Protein AF-A0A536WUE9-F1 (afdb_monomer_lite)

Structure (mmCIF, N/CA/C/O backbone):
data_AF-A0A536WUE9-F1
#
_entry.id   AF-A0A536WUE9-F1
#
loop_
_atom_site.group_PDB
_atom_site.id
_atom_site.type_symbol
_atom_site.label_atom_id
_atom_site.label_alt_id
_atom_site.label_comp_id
_atom_site.label_asym_id
_atom_site.label_entity_id
_atom_site.label_seq_id
_atom_site.pdbx_PDB_ins_code
_atom_site.Cartn_x
_atom_site.Cartn_y
_atom_site.Cartn_z
_atom_site.occupancy
_atom_site.B_iso_or_equiv
_atom_site.auth_seq_id
_atom_site.auth_comp_id
_atom_site.auth_asym_id
_atom_site.auth_atom_id
_atom_site.pdbx_PDB_model_num
ATOM 1 N N . MET A 1 1 ? -25.814 -59.811 -0.240 1.00 52.56 1 MET A N 1
ATOM 2 C CA . MET A 1 1 ? -26.266 -58.468 0.202 1.00 52.56 1 MET A CA 1
ATOM 3 C C . MET A 1 1 ? -25.141 -57.580 0.762 1.00 52.56 1 MET A C 1
ATOM 5 O O . MET A 1 1 ? -25.344 -56.384 0.896 1.00 52.56 1 MET A O 1
ATOM 9 N N . GLU A 1 2 ? -23.941 -58.112 1.028 1.00 53.22 2 GLU A N 1
ATOM 10 C CA . GLU A 1 2 ? -22.832 -57.390 1.691 1.00 53.22 2 GLU A CA 1
ATOM 11 C C . GLU A 1 2 ? -21.936 -56.555 0.745 1.00 53.22 2 GLU A C 1
ATOM 13 O O . GLU A 1 2 ? -21.245 -55.622 1.152 1.00 53.22 2 GLU A O 1
ATOM 18 N N . THR A 1 3 ? -21.961 -56.862 -0.552 1.00 50.56 3 THR A N 1
ATOM 19 C CA . THR A 1 3 ? -21.082 -56.279 -1.581 1.00 50.56 3 THR A CA 1
ATOM 20 C C . THR A 1 3 ? -21.522 -54.891 -2.051 1.00 50.56 3 THR A C 1
ATOM 22 O O . THR A 1 3 ? -20.692 -54.109 -2.516 1.00 50.56 3 THR A O 1
ATOM 25 N N . HIS A 1 4 ? -22.806 -54.552 -1.902 1.00 48.75 4 HIS A N 1
ATOM 26 C CA . HIS A 1 4 ? -23.338 -53.229 -2.246 1.00 48.75 4 HIS A CA 1
ATOM 27 C C . HIS A 1 4 ? -22.982 -52.174 -1.191 1.00 48.75 4 HIS A C 1
ATOM 29 O O . HIS A 1 4 ? -22.641 -51.052 -1.554 1.00 48.75 4 HIS A O 1
ATOM 35 N N . MET A 1 5 ? -22.961 -52.556 0.091 1.00 56.53 5 MET A N 1
ATOM 36 C CA . MET A 1 5 ? -22.692 -51.652 1.216 1.00 56.53 5 MET A CA 1
ATOM 37 C C . MET A 1 5 ? -21.221 -51.211 1.293 1.00 56.53 5 MET A C 1
ATOM 39 O O . MET A 1 5 ? -20.918 -50.052 1.568 1.00 56.53 5 MET A O 1
ATOM 43 N N . ARG A 1 6 ? -20.285 -52.106 0.950 1.00 54.53 6 ARG A N 1
ATOM 44 C CA . ARG A 1 6 ? -18.848 -51.781 0.872 1.00 54.53 6 ARG A CA 1
ATOM 45 C C . ARG A 1 6 ? -18.539 -50.780 -0.251 1.00 54.53 6 ARG A C 1
ATOM 47 O O . ARG A 1 6 ? -17.676 -49.919 -0.100 1.00 54.53 6 ARG A O 1
ATOM 54 N N . ARG A 1 7 ? -19.279 -50.857 -1.366 1.00 56.06 7 ARG A N 1
ATOM 55 C CA . ARG A 1 7 ? -19.126 -49.961 -2.527 1.00 56.06 7 ARG A CA 1
ATOM 56 C C . ARG A 1 7 ? -19.699 -48.568 -2.269 1.00 56.06 7 ARG A C 1
ATOM 58 O O . ARG A 1 7 ? -19.139 -47.595 -2.765 1.00 56.06 7 ARG A O 1
ATOM 65 N N . THR A 1 8 ? -20.780 -48.448 -1.498 1.00 55.31 8 THR A N 1
ATOM 66 C CA . THR A 1 8 ? -21.318 -47.141 -1.094 1.00 55.31 8 THR A CA 1
ATOM 67 C C . THR A 1 8 ? -20.416 -46.454 -0.076 1.00 55.31 8 THR A C 1
ATOM 69 O O . THR A 1 8 ? -20.126 -45.278 -0.260 1.00 55.31 8 THR A O 1
ATOM 72 N N . LEU A 1 9 ? -19.884 -47.158 0.925 1.00 58.56 9 LEU A N 1
ATOM 73 C CA . LEU A 1 9 ? -18.974 -46.564 1.920 1.00 58.56 9 LEU A CA 1
ATOM 74 C C . LEU A 1 9 ? -17.673 -46.022 1.296 1.00 58.56 9 LEU A C 1
AT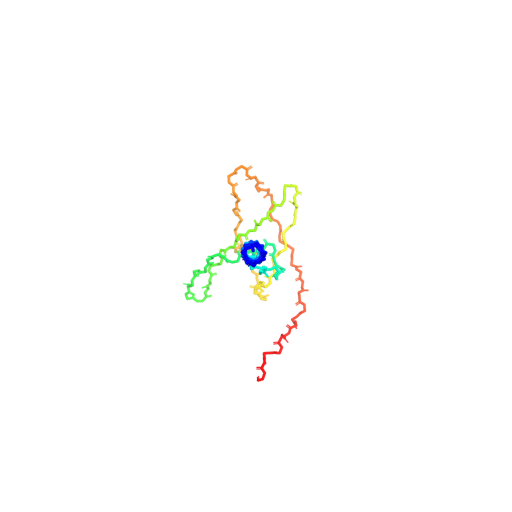OM 76 O O . LEU A 1 9 ? -17.271 -44.899 1.593 1.00 58.56 9 LEU A O 1
ATOM 80 N N . ALA A 1 10 ? -17.066 -46.761 0.361 1.00 57.41 10 ALA A N 1
ATOM 81 C CA . ALA A 1 10 ? -15.857 -46.318 -0.344 1.00 57.41 10 ALA A CA 1
ATOM 82 C C . ALA A 1 10 ? -16.087 -45.062 -1.208 1.00 57.41 10 ALA A C 1
ATOM 84 O O . ALA A 1 10 ? -15.216 -44.201 -1.306 1.00 57.41 10 ALA A O 1
ATOM 85 N N . ARG A 1 11 ? -17.281 -44.925 -1.803 1.00 57.31 11 ARG A N 1
ATOM 86 C CA . ARG A 1 11 ? -17.663 -43.746 -2.599 1.00 57.31 11 ARG A CA 1
ATOM 87 C C . ARG A 1 11 ? -17.846 -42.497 -1.739 1.00 57.31 11 ARG A C 1
ATOM 89 O O . ARG A 1 11 ? -17.445 -41.420 -2.165 1.00 57.31 11 ARG A O 1
ATOM 96 N N . HIS A 1 12 ? -18.396 -42.641 -0.532 1.00 49.72 12 HIS A N 1
ATOM 97 C CA . HIS A 1 12 ? -18.544 -41.518 0.398 1.00 49.72 12 HIS A CA 1
ATOM 98 C C . HIS A 1 12 ? -17.192 -41.072 0.962 1.00 49.72 12 HIS A C 1
ATOM 100 O O . HIS A 1 12 ? -16.942 -39.874 1.018 1.00 49.72 12 HIS A O 1
ATOM 106 N N . ALA A 1 13 ? -16.299 -42.013 1.290 1.00 59.12 13 ALA A N 1
ATOM 107 C CA . ALA A 1 13 ? -14.937 -41.700 1.731 1.00 59.12 13 ALA A CA 1
ATOM 108 C C . ALA A 1 13 ? -14.108 -40.992 0.641 1.00 59.12 13 ALA A C 1
ATOM 110 O O . ALA A 1 13 ? -13.353 -40.069 0.932 1.00 59.12 13 ALA A O 1
ATOM 111 N N . ALA A 1 14 ? -14.274 -41.386 -0.626 1.00 59.81 14 ALA A N 1
ATOM 112 C CA . ALA A 1 14 ? -13.616 -40.718 -1.748 1.00 59.81 14 ALA A CA 1
ATOM 113 C C . ALA A 1 14 ? -14.177 -39.305 -2.002 1.00 59.81 14 ALA A C 1
ATOM 115 O O . ALA A 1 14 ? -13.418 -38.387 -2.312 1.00 59.81 14 ALA A O 1
ATOM 116 N N . LEU A 1 15 ? -15.492 -39.113 -1.837 1.00 58.50 15 LEU A N 1
ATOM 117 C CA . LEU A 1 15 ? -16.144 -37.815 -2.024 1.00 58.50 15 LEU A CA 1
ATOM 118 C C . LEU A 1 15 ? -15.770 -36.812 -0.920 1.00 58.50 15 LEU A C 1
ATOM 120 O O . LEU A 1 15 ? -15.515 -35.646 -1.216 1.00 58.50 15 LEU A O 1
ATOM 124 N N . THR A 1 16 ? -15.685 -37.252 0.340 1.00 59.50 16 THR A N 1
ATOM 125 C CA . THR A 1 16 ? -15.260 -36.384 1.452 1.00 59.50 16 THR A CA 1
ATOM 126 C C . THR A 1 16 ? -13.781 -36.015 1.366 1.00 59.50 16 THR A C 1
ATOM 128 O O . THR A 1 16 ? -13.422 -34.876 1.665 1.00 59.50 16 THR A O 1
ATOM 131 N N . LEU A 1 17 ? -12.925 -36.927 0.893 1.00 58.75 17 LEU A N 1
ATOM 132 C CA . LEU A 1 17 ? -11.496 -36.659 0.719 1.00 58.75 17 LEU A CA 1
ATOM 133 C C . LEU A 1 17 ? -11.219 -35.620 -0.386 1.00 58.75 17 LEU A C 1
ATOM 135 O O . LEU A 1 17 ? -10.349 -34.765 -0.222 1.00 58.75 17 LEU A O 1
ATOM 139 N N . LEU A 1 18 ? -11.987 -35.639 -1.481 1.00 58.38 18 LEU A N 1
ATOM 140 C CA . LEU A 1 18 ? -11.874 -34.643 -2.555 1.00 58.38 18 LEU A CA 1
ATOM 141 C C . LEU A 1 18 ? -12.355 -33.249 -2.121 1.00 58.38 18 LEU A C 1
ATOM 143 O O . LEU A 1 18 ? -11.744 -32.250 -2.499 1.00 58.38 18 LEU A O 1
ATOM 147 N N . LEU A 1 19 ? -13.397 -33.167 -1.284 1.00 58.88 19 LEU A N 1
ATOM 148 C CA . LEU A 1 19 ? -13.912 -31.890 -0.779 1.00 58.88 19 LEU A CA 1
ATOM 149 C C . LEU A 1 19 ? -12.939 -31.209 0.203 1.00 58.88 19 LEU A C 1
ATOM 151 O O . LEU A 1 19 ? -12.807 -29.987 0.185 1.00 58.88 19 LEU A O 1
ATOM 155 N N . ALA A 1 20 ? -12.204 -31.985 1.008 1.00 57.19 20 ALA A N 1
ATOM 156 C CA . ALA A 1 20 ? -11.203 -31.454 1.938 1.00 57.19 20 ALA A CA 1
ATOM 157 C C . ALA A 1 20 ? -9.953 -30.890 1.231 1.00 57.19 20 ALA A C 1
ATOM 159 O O . ALA A 1 20 ? -9.322 -29.960 1.732 1.00 57.19 20 ALA A O 1
ATOM 160 N N . CYS A 1 21 ? -9.599 -31.410 0.051 1.00 51.41 21 CYS A N 1
ATOM 161 C CA . CYS A 1 21 ? -8.414 -30.961 -0.684 1.00 51.41 21 CYS A CA 1
ATOM 162 C C . CYS A 1 21 ? -8.605 -29.593 -1.371 1.00 51.41 21 CYS A C 1
ATOM 164 O O . CYS A 1 21 ? -7.637 -28.853 -1.546 1.00 51.41 21 CYS A O 1
ATOM 166 N N . ALA A 1 22 ? -9.840 -29.219 -1.725 1.00 55.75 22 ALA A N 1
ATOM 167 C CA . ALA A 1 22 ? -10.128 -27.962 -2.426 1.00 55.75 22 ALA A CA 1
ATOM 168 C C . ALA A 1 22 ? -10.002 -26.705 -1.538 1.00 55.75 22 ALA A C 1
ATOM 170 O O . ALA A 1 22 ? -9.859 -25.599 -2.053 1.00 55.75 22 ALA A O 1
ATOM 171 N N . MET A 1 23 ? -10.018 -26.851 -0.208 1.00 55.16 23 MET A N 1
ATOM 172 C CA . MET A 1 23 ? -9.953 -25.717 0.728 1.00 55.16 23 MET A CA 1
ATOM 173 C C . MET A 1 23 ? -8.531 -25.205 1.000 1.00 55.16 23 MET A C 1
ATOM 175 O O . MET A 1 23 ? -8.376 -24.080 1.471 1.00 55.16 23 MET A O 1
ATOM 179 N N . ASN A 1 24 ? -7.495 -25.971 0.644 1.00 53.16 24 ASN A N 1
ATOM 180 C CA . ASN A 1 24 ? -6.098 -25.594 0.889 1.00 53.16 24 ASN A CA 1
ATOM 181 C C . ASN A 1 24 ? -5.426 -24.867 -0.287 1.00 53.16 24 ASN A C 1
ATOM 183 O O . ASN A 1 24 ? -4.248 -24.531 -0.204 1.00 53.16 24 ASN A O 1
ATOM 187 N N . ALA A 1 25 ? -6.163 -24.535 -1.351 1.00 47.81 25 ALA A N 1
ATOM 188 C CA . ALA A 1 25 ? -5.675 -23.685 -2.440 1.00 47.81 25 ALA A CA 1
ATOM 189 C C . ALA A 1 25 ? -5.703 -22.189 -2.061 1.00 47.81 25 ALA A C 1
ATOM 191 O O . ALA A 1 25 ? -6.155 -21.335 -2.819 1.00 47.81 25 ALA A O 1
ATOM 192 N N . ARG A 1 26 ? -5.223 -21.847 -0.863 1.00 45.19 26 ARG A N 1
ATOM 193 C CA . ARG A 1 26 ? -4.770 -20.488 -0.575 1.00 45.19 26 ARG A CA 1
ATOM 194 C C . ARG A 1 26 ? -3.289 -20.475 -0.880 1.00 45.19 26 ARG A C 1
ATOM 196 O O . ARG A 1 26 ? -2.492 -20.888 -0.048 1.00 45.19 26 ARG A O 1
ATOM 203 N N . ALA A 1 27 ? -2.946 -20.050 -2.093 1.00 43.59 27 ALA A N 1
ATOM 204 C CA . ALA A 1 27 ? -1.579 -19.731 -2.469 1.00 43.59 27 ALA A CA 1
ATOM 205 C C . ALA A 1 27 ? -1.005 -18.768 -1.420 1.00 43.59 27 ALA A C 1
ATOM 207 O O . ALA A 1 27 ? -1.337 -17.582 -1.379 1.00 43.59 27 ALA A O 1
ATOM 208 N N . GLN A 1 28 ? -0.204 -19.315 -0.510 1.00 48.16 28 GLN A N 1
ATOM 209 C CA . GLN A 1 28 ? 0.571 -18.550 0.443 1.00 48.16 28 GLN A CA 1
ATOM 210 C C . GLN A 1 28 ? 1.766 -17.968 -0.310 1.00 48.16 28 GLN A C 1
ATOM 212 O O . GLN A 1 28 ? 2.890 -18.428 -0.160 1.00 48.16 28 GLN A O 1
ATOM 217 N N . ASP A 1 29 ? 1.535 -16.894 -1.064 1.00 42.16 29 ASP A N 1
ATOM 218 C CA . ASP A 1 29 ? 2.558 -15.863 -1.259 1.00 42.16 29 ASP A CA 1
ATOM 219 C C . ASP A 1 29 ? 2.665 -15.062 0.047 1.00 42.16 29 ASP A C 1
ATOM 221 O O . ASP A 1 29 ? 2.348 -13.877 0.130 1.00 42.16 29 ASP A O 1
ATOM 225 N N . ALA A 1 30 ? 3.041 -15.764 1.116 1.00 44.16 30 ALA A N 1
ATOM 226 C CA . ALA A 1 30 ? 3.393 -15.205 2.413 1.00 44.16 30 ALA A CA 1
ATOM 227 C C . ALA A 1 30 ? 4.910 -14.985 2.480 1.00 44.16 30 ALA A C 1
ATOM 229 O O . ALA A 1 30 ? 5.533 -15.171 3.521 1.00 44.16 30 ALA A O 1
ATOM 230 N N . SER A 1 31 ? 5.510 -14.581 1.359 1.00 42.16 31 SER A N 1
ATOM 231 C CA . SER A 1 31 ? 6.879 -14.084 1.337 1.00 42.16 31 SER A CA 1
ATOM 232 C C . SER A 1 31 ? 6.874 -12.606 1.757 1.00 42.16 31 SER A C 1
ATOM 234 O O . SER A 1 31 ? 6.978 -11.695 0.946 1.00 42.16 31 SER A O 1
ATOM 236 N N . SER A 1 32 ? 6.657 -12.397 3.057 1.00 48.06 32 SER A N 1
ATOM 237 C CA . SER A 1 32 ? 7.210 -11.326 3.900 1.00 48.06 32 SER A CA 1
ATOM 238 C C . SER A 1 32 ? 7.251 -9.883 3.381 1.00 48.06 32 SER A C 1
ATOM 240 O O . SER A 1 32 ? 8.252 -9.198 3.557 1.00 48.06 32 SER A O 1
ATOM 242 N N . SER A 1 33 ? 6.143 -9.349 2.871 1.00 53.88 33 SER A N 1
ATOM 243 C CA . SER A 1 33 ? 5.880 -7.910 2.971 1.00 53.88 33 SER A CA 1
ATOM 244 C C . SER A 1 33 ? 4.426 -7.699 3.343 1.00 53.88 33 SER A C 1
ATOM 246 O O . SER A 1 33 ? 3.539 -8.247 2.693 1.00 53.88 33 SER A O 1
ATOM 248 N N . ALA A 1 34 ? 4.159 -6.866 4.350 1.00 71.19 34 ALA A N 1
ATOM 249 C CA . ALA A 1 34 ? 2.798 -6.417 4.639 1.00 71.19 34 ALA A CA 1
ATOM 250 C C 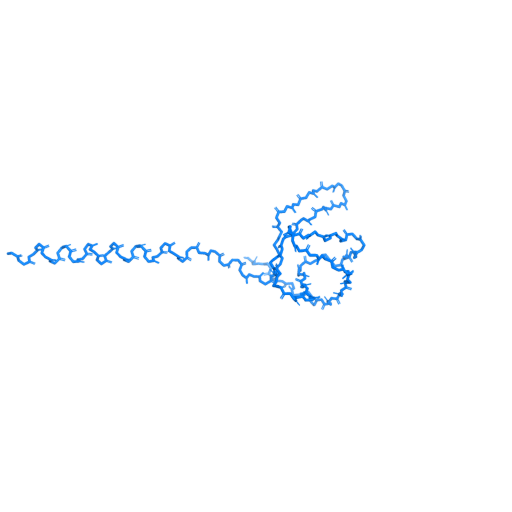. ALA A 1 34 ? 2.163 -5.678 3.440 1.00 71.19 34 ALA A C 1
ATOM 252 O O . ALA A 1 34 ? 0.963 -5.427 3.455 1.00 71.19 34 ALA A O 1
ATOM 253 N N . SER A 1 35 ? 2.951 -5.359 2.404 1.00 85.44 35 SER A N 1
ATOM 254 C CA . SER A 1 35 ? 2.569 -4.619 1.209 1.00 85.44 35 SER A CA 1
ATOM 255 C C . SER A 1 35 ? 2.724 -5.447 -0.076 1.00 85.44 35 SER A C 1
ATOM 257 O O . SER A 1 35 ? 3.795 -5.973 -0.376 1.00 85.44 35 SER A O 1
ATOM 259 N N . ARG A 1 36 ? 1.662 -5.521 -0.882 1.00 90.00 36 ARG A N 1
ATOM 260 C CA . ARG A 1 36 ? 1.604 -6.199 -2.186 1.00 90.00 36 ARG A CA 1
ATOM 261 C C . ARG A 1 36 ? 1.591 -5.175 -3.318 1.00 90.00 36 ARG A C 1
ATOM 263 O O . ARG A 1 36 ? 0.784 -4.252 -3.283 1.00 90.00 36 ARG A O 1
ATOM 270 N N . VAL A 1 37 ? 2.418 -5.371 -4.347 1.00 92.12 37 VAL A N 1
ATOM 271 C CA . VAL A 1 37 ? 2.346 -4.598 -5.603 1.00 92.12 37 VAL A CA 1
ATOM 272 C C . VAL A 1 37 ? 1.089 -4.993 -6.374 1.00 92.12 37 VAL A C 1
ATOM 274 O O . VAL A 1 37 ? 0.891 -6.176 -6.645 1.00 92.12 37 VAL A O 1
ATOM 277 N N . VAL A 1 38 ? 0.250 -4.016 -6.716 1.00 95.19 38 VAL A N 1
ATOM 278 C CA . VAL A 1 38 ? -1.012 -4.236 -7.450 1.00 95.19 38 VAL A CA 1
ATOM 279 C C . VAL A 1 38 ? -1.010 -3.623 -8.843 1.00 95.19 38 VAL A C 1
ATOM 281 O O . VAL A 1 38 ? -1.739 -4.092 -9.709 1.00 95.19 38 VAL A O 1
ATOM 284 N N . SER A 1 39 ? -0.182 -2.606 -9.076 1.00 94.81 39 SER A N 1
ATOM 285 C CA . SER A 1 39 ? -0.071 -1.938 -10.370 1.00 94.81 39 SER A CA 1
ATOM 286 C C . SER A 1 39 ? 1.308 -1.300 -10.514 1.00 94.81 39 SER A C 1
ATOM 288 O O . SER A 1 39 ? 1.929 -0.872 -9.535 1.00 94.81 39 SER A O 1
ATOM 290 N N . VAL A 1 40 ? 1.804 -1.284 -11.749 1.00 95.62 40 VAL A N 1
ATOM 291 C CA . VAL A 1 40 ? 3.055 -0.631 -12.131 1.00 95.62 40 VAL A CA 1
ATOM 292 C C . VAL A 1 40 ? 2.814 0.114 -13.433 1.00 95.62 40 VAL A C 1
ATOM 294 O O . VAL A 1 40 ? 2.513 -0.500 -14.455 1.00 95.62 40 VAL A O 1
ATOM 297 N N . THR A 1 41 ? 2.983 1.433 -13.401 1.00 96.12 41 THR A N 1
ATOM 298 C CA . THR A 1 41 ? 2.939 2.286 -14.591 1.00 96.12 41 THR A CA 1
ATOM 299 C C . THR A 1 41 ? 4.347 2.756 -14.918 1.00 96.12 41 THR A C 1
ATOM 301 O O . THR A 1 41 ? 5.004 3.385 -14.089 1.00 96.12 41 THR A O 1
ATOM 304 N N . LEU A 1 42 ? 4.829 2.433 -16.118 1.00 96.44 42 LEU A N 1
ATOM 305 C CA . LEU A 1 42 ? 6.181 2.774 -16.550 1.00 96.44 42 LEU A CA 1
ATOM 306 C C . LEU A 1 42 ? 6.194 4.080 -17.350 1.00 96.44 42 LEU A C 1
ATOM 308 O O . LEU A 1 42 ? 5.367 4.292 -18.236 1.00 96.44 42 LEU A O 1
ATOM 312 N N . HIS A 1 43 ? 7.191 4.913 -17.077 1.00 92.62 43 HIS A N 1
ATOM 313 C CA . HIS A 1 43 ? 7.511 6.117 -17.830 1.00 92.62 43 HIS A CA 1
ATOM 314 C C . HIS A 1 43 ? 8.983 6.069 -18.266 1.00 92.62 43 HIS A C 1
ATOM 316 O O . HIS A 1 43 ? 9.788 5.334 -17.687 1.00 92.62 43 HIS A O 1
ATOM 322 N N . PRO A 1 44 ? 9.394 6.859 -19.270 1.00 95.25 44 PRO A N 1
ATOM 323 C CA . PRO A 1 44 ? 10.812 7.040 -19.548 1.00 95.25 44 PRO A CA 1
ATOM 324 C C . PRO A 1 44 ? 11.556 7.502 -18.282 1.00 95.25 44 PRO A C 1
ATOM 326 O O . PRO A 1 44 ? 11.232 8.536 -17.703 1.00 95.25 44 PRO A O 1
ATOM 329 N N . GLY A 1 45 ? 12.523 6.704 -17.823 1.00 89.50 45 GLY A N 1
ATOM 330 C CA . GLY A 1 45 ? 13.370 7.015 -16.664 1.00 89.50 45 GLY A CA 1
ATOM 331 C C . GLY A 1 45 ? 12.731 6.849 -15.278 1.00 89.50 45 GLY A C 1
ATOM 332 O O . GLY A 1 45 ? 13.423 7.061 -14.287 1.00 89.50 45 GLY A O 1
ATOM 333 N N . SER A 1 46 ? 11.454 6.466 -15.163 1.00 89.56 46 SER A N 1
ATOM 334 C CA . SER A 1 46 ? 10.794 6.285 -13.860 1.00 89.56 46 SER A CA 1
ATOM 335 C C . SER A 1 46 ? 9.628 5.299 -13.918 1.00 89.56 46 SER A C 1
ATOM 337 O O . SER A 1 46 ? 9.124 4.958 -14.984 1.00 89.56 46 SER A O 1
ATOM 339 N N . ALA A 1 47 ? 9.179 4.833 -12.757 1.00 92.69 47 ALA A N 1
ATOM 340 C CA . ALA A 1 47 ? 7.981 4.017 -12.640 1.00 92.69 47 ALA A CA 1
ATOM 341 C C . ALA A 1 47 ? 7.154 4.481 -11.444 1.00 92.69 47 ALA A C 1
ATOM 343 O O . ALA A 1 47 ? 7.702 4.817 -10.394 1.00 92.69 47 ALA A O 1
ATOM 344 N N . VAL A 1 48 ? 5.835 4.450 -11.594 1.00 93.88 48 VAL A N 1
ATOM 345 C CA . VAL A 1 48 ? 4.894 4.571 -10.483 1.00 93.88 48 VAL A CA 1
ATOM 346 C C . VAL A 1 48 ? 4.486 3.162 -10.075 1.00 93.88 48 VAL A C 1
ATOM 348 O O . VAL A 1 48 ? 4.001 2.391 -10.900 1.00 93.88 48 VAL A O 1
ATOM 351 N N . VAL A 1 49 ? 4.705 2.820 -8.806 1.00 93.62 49 VAL A N 1
ATOM 352 C CA . VAL A 1 49 ? 4.368 1.508 -8.242 1.00 93.62 49 VAL A CA 1
ATOM 353 C C . VAL A 1 49 ? 3.280 1.694 -7.199 1.00 93.62 49 VAL A C 1
ATOM 355 O O . VAL A 1 49 ? 3.498 2.337 -6.174 1.00 93.62 49 VAL A O 1
ATOM 358 N N . GLU A 1 50 ? 2.121 1.099 -7.444 1.00 94.81 50 GLU A N 1
ATOM 359 C CA . GLU A 1 50 ? 1.008 1.091 -6.503 1.00 94.81 50 GLU A CA 1
ATOM 360 C C . GLU A 1 50 ? 1.068 -0.180 -5.664 1.00 94.81 50 GLU A C 1
ATOM 362 O O . GLU A 1 50 ? 1.189 -1.299 -6.184 1.00 94.81 50 GLU A O 1
ATOM 367 N N . ARG A 1 51 ? 0.989 -0.009 -4.343 1.00 93.31 51 ARG A N 1
ATOM 368 C CA . ARG A 1 51 ? 1.000 -1.120 -3.399 1.00 93.31 51 ARG A CA 1
ATOM 369 C C . ARG A 1 51 ? -0.122 -0.993 -2.384 1.00 93.31 51 ARG A C 1
ATOM 371 O O . ARG A 1 51 ? -0.423 0.103 -1.928 1.00 93.31 51 ARG A O 1
ATOM 378 N N . VAL A 1 52 ? -0.679 -2.131 -1.987 1.00 94.00 52 VAL A N 1
ATOM 379 C CA . VAL A 1 52 ? -1.710 -2.221 -0.947 1.00 94.00 52 VAL A CA 1
ATOM 380 C C . VAL A 1 52 ? -1.195 -3.039 0.222 1.00 94.00 52 VAL A C 1
ATOM 382 O O . VAL A 1 52 ? -0.513 -4.044 0.028 1.00 94.00 52 VAL A O 1
ATOM 385 N N . ALA A 1 53 ? -1.515 -2.611 1.436 1.00 91.88 53 ALA A N 1
ATOM 386 C CA . ALA A 1 53 ? -1.121 -3.292 2.656 1.00 91.88 53 ALA A CA 1
ATOM 387 C C . ALA A 1 53 ? -2.308 -3.396 3.606 1.00 91.88 53 ALA A C 1
ATOM 389 O O . ALA A 1 53 ? -3.080 -2.451 3.738 1.00 91.88 53 ALA A O 1
ATOM 390 N N . GLN A 1 54 ? -2.435 -4.535 4.282 1.00 90.44 54 GLN A N 1
ATOM 391 C CA . GLN A 1 54 ? -3.395 -4.675 5.372 1.00 90.44 54 GLN A CA 1
ATOM 392 C C . GLN A 1 54 ? -2.756 -4.139 6.650 1.00 90.44 54 GLN A C 1
ATOM 394 O O . GLN A 1 54 ? -1.682 -4.590 7.049 1.00 90.44 54 GLN A O 1
ATOM 399 N N . VAL A 1 55 ? -3.411 -3.167 7.282 1.00 86.31 55 VAL A N 1
ATOM 400 C CA . VAL A 1 55 ? -2.914 -2.500 8.487 1.00 86.31 55 VAL A CA 1
ATOM 401 C C . VAL A 1 55 ? -3.899 -2.752 9.617 1.00 86.31 55 VAL A C 1
ATOM 403 O O . VAL A 1 55 ? -5.082 -2.436 9.505 1.00 86.31 55 VAL A O 1
ATOM 406 N N . ALA A 1 56 ? -3.421 -3.337 10.714 1.00 84.06 56 ALA A N 1
ATOM 407 C CA . ALA A 1 56 ? -4.252 -3.528 11.893 1.00 84.06 56 ALA A CA 1
ATOM 408 C C . ALA A 1 56 ? -4.550 -2.176 12.562 1.00 84.06 56 ALA A C 1
ATOM 410 O O . ALA A 1 56 ? -3.721 -1.260 12.567 1.00 84.06 56 ALA A O 1
ATOM 411 N N . ALA A 1 57 ? -5.736 -2.045 13.156 1.00 81.94 57 ALA A N 1
ATOM 412 C CA . ALA A 1 57 ? -6.096 -0.838 13.890 1.00 81.94 57 ALA A CA 1
ATOM 413 C C . ALA A 1 57 ? -5.072 -0.557 15.006 1.00 81.94 57 ALA A C 1
ATOM 415 O O . ALA A 1 57 ? -4.697 -1.449 15.765 1.00 81.94 57 ALA A O 1
ATOM 416 N N . GLY A 1 58 ? -4.610 0.692 15.093 1.00 83.81 58 GLY A N 1
ATOM 417 C CA . GLY A 1 58 ? -3.600 1.110 16.069 1.00 83.81 58 GLY A CA 1
ATOM 418 C C . GLY A 1 58 ? -2.145 0.812 15.679 1.00 83.81 58 GLY A C 1
ATOM 419 O O . GLY A 1 58 ? -1.241 1.214 16.414 1.00 83.81 58 GLY A O 1
ATOM 420 N N . SER A 1 59 ? -1.882 0.169 14.534 1.00 85.44 59 SER A N 1
ATOM 421 C CA . SER A 1 59 ? -0.522 0.031 14.003 1.00 85.44 59 SER A CA 1
ATOM 422 C C . SER A 1 59 ? 0.089 1.400 13.682 1.00 85.44 59 SER A C 1
ATOM 424 O O . SER A 1 59 ? -0.545 2.251 13.065 1.00 85.44 59 SER A O 1
ATOM 426 N N . LYS A 1 60 ? 1.349 1.599 14.087 1.00 89.50 60 LYS A N 1
ATOM 427 C CA . LYS A 1 60 ? 2.101 2.855 13.884 1.00 89.50 60 LYS A CA 1
ATOM 428 C C . LYS A 1 60 ? 3.260 2.732 12.896 1.00 89.50 60 LYS A C 1
ATOM 430 O O . LYS A 1 60 ? 3.924 3.718 12.603 1.00 89.50 60 LYS A O 1
ATOM 435 N N . ARG A 1 61 ? 3.555 1.515 12.436 1.00 89.50 61 ARG A N 1
ATOM 436 C CA . ARG A 1 61 ? 4.681 1.222 11.550 1.00 89.50 61 ARG A CA 1
ATOM 437 C C . ARG A 1 61 ? 4.253 0.212 10.501 1.00 89.50 61 ARG A C 1
ATOM 439 O O . ARG A 1 61 ? 3.612 -0.782 10.833 1.00 89.50 61 ARG A O 1
ATOM 446 N N . LEU A 1 62 ? 4.660 0.474 9.267 1.00 89.69 62 LEU A N 1
ATOM 447 C CA . LEU A 1 62 ? 4.543 -0.428 8.134 1.00 89.69 62 LEU A CA 1
ATOM 448 C C . LEU A 1 62 ? 5.93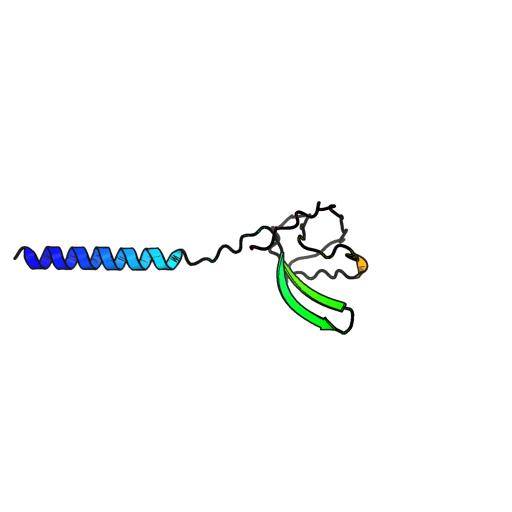3 -0.578 7.516 1.00 89.69 62 LEU A C 1
ATOM 450 O O . LEU A 1 62 ? 6.555 0.419 7.160 1.00 89.69 62 LEU A O 1
ATOM 454 N N . GLU A 1 63 ? 6.421 -1.809 7.416 1.00 90.12 63 GLU A N 1
ATOM 455 C CA . GLU A 1 63 ? 7.701 -2.103 6.775 1.00 90.12 63 GLU A CA 1
ATOM 456 C C . GLU A 1 63 ? 7.477 -2.428 5.295 1.00 90.12 63 GLU A C 1
ATOM 458 O O . GLU A 1 63 ? 6.681 -3.308 4.945 1.00 90.12 63 GLU A O 1
ATOM 463 N N . LEU A 1 64 ? 8.178 -1.701 4.424 1.00 88.62 64 LEU A N 1
ATOM 464 C CA . LEU A 1 64 ? 8.177 -1.921 2.983 1.00 88.62 64 LEU A CA 1
ATOM 465 C C . LEU A 1 64 ? 9.514 -2.536 2.581 1.00 88.62 64 LEU A C 1
ATOM 467 O O . LEU A 1 64 ? 10.555 -1.893 2.682 1.00 88.62 64 LEU A O 1
ATOM 471 N N . ILE A 1 65 ? 9.475 -3.775 2.097 1.00 86.56 65 ILE A N 1
ATOM 472 C CA . ILE A 1 65 ? 10.671 -4.490 1.647 1.00 86.56 65 ILE A CA 1
ATOM 473 C C . ILE A 1 65 ? 10.809 -4.443 0.124 1.00 86.56 65 ILE A C 1
ATOM 475 O O . ILE A 1 65 ? 9.836 -4.241 -0.613 1.00 86.56 65 ILE A O 1
ATOM 479 N N . GLY A 1 66 ? 12.033 -4.671 -0.354 1.00 84.88 66 GLY A N 1
ATOM 480 C CA . GLY A 1 66 ? 12.327 -4.703 -1.788 1.00 84.88 66 GLY A CA 1
ATOM 481 C C . GLY A 1 66 ? 12.150 -3.341 -2.459 1.00 84.88 66 GLY A C 1
ATOM 482 O O . GLY A 1 66 ? 11.705 -3.271 -3.606 1.00 84.88 66 GLY A O 1
ATOM 483 N N . LEU A 1 67 ? 12.444 -2.264 -1.728 1.00 87.38 67 LEU A N 1
ATOM 484 C CA . LEU A 1 67 ? 12.548 -0.927 -2.298 1.00 87.38 67 LEU A CA 1
ATOM 485 C C . LEU A 1 67 ? 13.857 -0.789 -3.096 1.00 87.38 67 LEU A C 1
ATOM 487 O O . LEU A 1 67 ? 14.833 -1.489 -2.807 1.00 87.38 67 LEU A O 1
ATOM 491 N N . PRO A 1 68 ? 13.896 0.099 -4.103 1.00 83.69 68 PRO A N 1
ATOM 492 C CA . PRO A 1 68 ? 15.137 0.447 -4.782 1.00 83.69 68 PRO A CA 1
ATOM 493 C C . PRO A 1 68 ? 16.184 0.971 -3.795 1.00 83.69 68 PRO A C 1
ATOM 495 O O . PRO A 1 68 ? 15.844 1.637 -2.823 1.00 83.69 68 PRO A O 1
ATOM 498 N N . ILE A 1 69 ? 17.464 0.741 -4.100 1.00 80.12 69 ILE A N 1
ATOM 499 C CA . ILE A 1 69 ? 18.599 1.237 -3.298 1.00 80.12 69 ILE A CA 1
ATOM 500 C C . ILE A 1 69 ? 18.564 2.773 -3.174 1.00 80.12 69 ILE A C 1
ATOM 502 O O . ILE A 1 69 ? 18.992 3.328 -2.172 1.00 80.12 69 ILE A O 1
ATOM 506 N N . GLN A 1 70 ? 18.034 3.456 -4.190 1.00 83.75 70 GLN A N 1
ATOM 507 C CA . GLN A 1 70 ? 17.870 4.910 -4.244 1.00 83.75 70 GLN A CA 1
ATOM 508 C C . GLN A 1 70 ? 16.389 5.265 -4.063 1.00 83.75 70 GLN A C 1
ATOM 510 O O . GLN A 1 70 ? 15.732 5.733 -4.992 1.00 83.75 70 GLN A O 1
ATOM 515 N N . PHE A 1 71 ? 15.830 4.957 -2.895 1.00 87.56 71 PHE A N 1
ATOM 516 C CA . PHE A 1 71 ? 14.452 5.319 -2.573 1.00 87.56 71 PHE A CA 1
ATOM 517 C C . PHE A 1 71 ? 14.377 6.766 -2.074 1.00 87.56 71 PHE A C 1
ATOM 519 O O . PHE A 1 71 ? 15.044 7.127 -1.108 1.00 87.56 71 PHE A O 1
ATOM 526 N N . ASP A 1 72 ? 13.536 7.581 -2.711 1.00 89.81 72 ASP A N 1
ATOM 527 C CA . ASP A 1 72 ? 13.254 8.946 -2.272 1.00 89.81 72 ASP A CA 1
ATOM 528 C C . ASP A 1 72 ? 11.927 9.007 -1.502 1.00 89.81 72 ASP A C 1
ATOM 530 O O . ASP A 1 72 ? 10.860 8.718 -2.047 1.00 89.81 72 ASP A O 1
ATOM 534 N N . ALA A 1 73 ? 11.981 9.423 -0.236 1.00 90.94 73 ALA A N 1
ATOM 535 C CA . ALA A 1 73 ? 10.805 9.503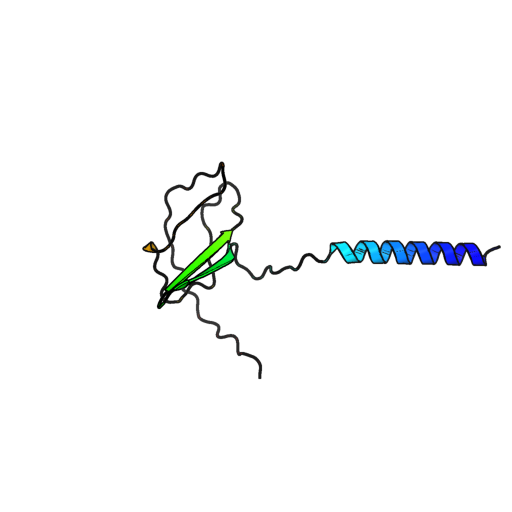 0.6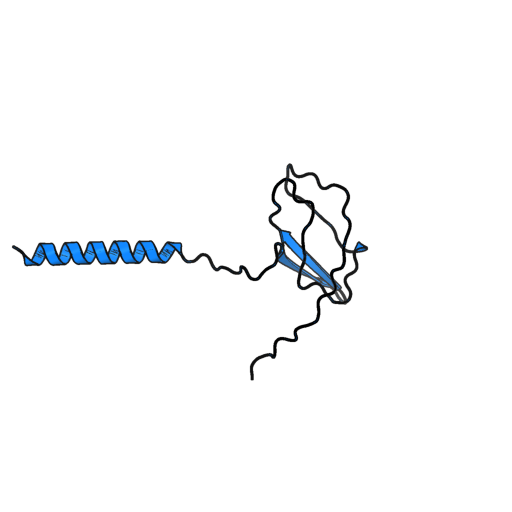26 1.00 90.94 73 ALA A CA 1
ATOM 536 C C . ALA A 1 73 ? 9.786 10.560 0.164 1.00 90.94 73 ALA A C 1
ATOM 538 O O . ALA A 1 73 ? 8.597 10.401 0.432 1.00 90.94 73 ALA A O 1
ATOM 539 N N . GLN A 1 74 ? 10.217 11.611 -0.544 1.00 92.12 74 GLN A N 1
ATOM 540 C CA . GLN A 1 74 ? 9.311 12.656 -1.041 1.00 92.12 74 GLN A CA 1
ATOM 541 C C . GLN A 1 74 ? 8.430 12.162 -2.200 1.00 92.12 74 GLN A C 1
ATOM 543 O O . GLN A 1 74 ? 7.355 12.707 -2.452 1.00 92.12 74 GLN A O 1
ATOM 548 N N . SER A 1 75 ? 8.847 11.096 -2.885 1.00 91.31 75 SER A N 1
ATOM 549 C CA . SER A 1 75 ? 8.051 10.436 -3.922 1.00 91.31 75 SER A CA 1
ATOM 550 C C . SER A 1 75 ? 6.890 9.588 -3.374 1.00 91.31 75 SER A C 1
ATOM 552 O O . SER A 1 75 ? 5.959 9.267 -4.122 1.00 91.31 75 SER A O 1
ATOM 554 N N . LEU A 1 76 ? 6.911 9.241 -2.080 1.00 92.88 76 LEU A N 1
ATOM 555 C CA . LEU A 1 76 ? 5.911 8.386 -1.446 1.00 92.88 76 LEU A CA 1
ATOM 556 C C . LEU A 1 76 ? 4.592 9.135 -1.232 1.00 92.88 76 LEU A C 1
ATOM 558 O O . LEU A 1 76 ? 4.540 10.189 -0.603 1.00 92.88 76 LEU A O 1
ATOM 562 N N . ARG A 1 77 ? 3.494 8.531 -1.687 1.00 94.06 77 ARG A N 1
ATOM 563 C CA . ARG A 1 77 ? 2.131 8.968 -1.367 1.00 94.06 77 ARG A CA 1
ATOM 564 C C . ARG A 1 77 ? 1.389 7.847 -0.660 1.00 94.06 77 ARG A C 1
ATOM 566 O O . ARG A 1 77 ? 1.436 6.702 -1.101 1.00 94.06 77 ARG A O 1
ATOM 573 N N . VAL A 1 78 ? 0.709 8.190 0.431 1.00 93.62 78 VAL A N 1
ATOM 574 C CA . VAL A 1 78 ? -0.060 7.245 1.243 1.00 93.62 78 VAL A CA 1
ATOM 575 C C . VAL A 1 78 ? -1.540 7.562 1.104 1.00 93.62 78 VAL A C 1
ATOM 577 O O . VAL A 1 78 ? -1.970 8.690 1.337 1.00 93.62 78 VAL A O 1
ATOM 580 N N . TYR A 1 79 ? -2.308 6.540 0.752 1.00 92.69 79 TYR A N 1
ATOM 581 C CA . TYR A 1 79 ? -3.762 6.572 0.715 1.00 92.69 79 TYR A CA 1
ATOM 582 C C . TYR A 1 79 ? -4.284 5.508 1.671 1.00 92.69 79 TYR A C 1
ATOM 584 O O . TYR A 1 79 ? -3.623 4.493 1.894 1.00 92.69 79 TYR A O 1
ATOM 592 N N . ALA A 1 80 ? -5.457 5.748 2.242 1.00 91.56 80 ALA A N 1
ATOM 593 C CA . ALA A 1 80 ? -6.106 4.789 3.116 1.00 91.56 80 ALA A CA 1
ATOM 594 C C . ALA A 1 80 ? -7.549 4.563 2.689 1.00 91.56 80 ALA A C 1
ATOM 596 O O . ALA A 1 80 ? -8.179 5.439 2.089 1.00 91.56 80 ALA A O 1
ATOM 597 N N . ASP A 1 81 ? -8.049 3.377 3.017 1.00 91.12 81 ASP A 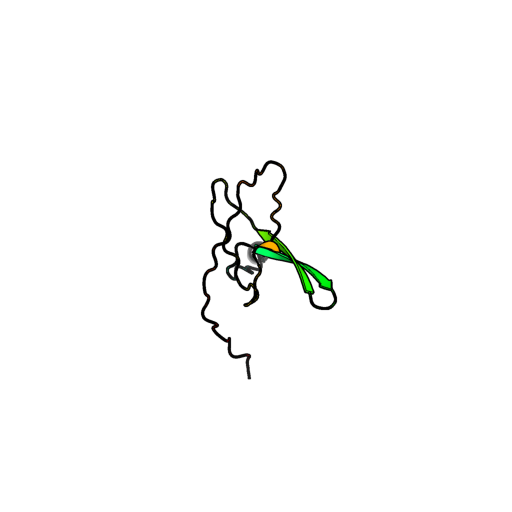N 1
ATOM 598 C CA . ASP A 1 81 ? -9.427 3.003 2.749 1.00 91.12 81 ASP A CA 1
ATOM 599 C C . ASP A 1 81 ? -10.413 3.919 3.498 1.00 91.12 81 ASP A C 1
ATOM 601 O O . ASP A 1 81 ? -10.070 4.522 4.526 1.00 91.12 81 ASP A O 1
ATOM 605 N N . PRO A 1 82 ? -11.664 4.030 3.016 1.00 92.00 82 PRO A N 1
ATOM 606 C CA . PRO A 1 82 ? -12.686 4.840 3.666 1.00 92.00 82 PRO A CA 1
ATOM 607 C C . PRO A 1 82 ? -12.830 4.523 5.162 1.00 92.00 82 PRO A C 1
ATOM 609 O O . PRO A 1 82 ? -12.925 3.367 5.567 1.00 92.00 82 PRO A O 1
ATOM 612 N N . GLY A 1 83 ? -12.873 5.567 5.992 1.00 88.50 83 GLY A N 1
ATOM 613 C CA . GLY A 1 83 ? -12.973 5.439 7.451 1.00 88.50 83 GLY A CA 1
ATOM 614 C C . GLY A 1 83 ? -11.629 5.340 8.181 1.00 88.50 83 GLY A C 1
ATOM 615 O O . GLY A 1 83 ? -11.603 5.489 9.403 1.00 88.50 83 GLY A O 1
ATOM 616 N N . ILE A 1 84 ? -10.512 5.182 7.465 1.00 88.12 84 ILE A N 1
ATOM 617 C CA . ILE A 1 84 ? -9.165 5.225 8.041 1.00 88.12 84 ILE A CA 1
ATOM 618 C C . ILE A 1 84 ? -8.602 6.645 7.921 1.00 88.12 84 ILE A C 1
ATOM 620 O O . ILE A 1 84 ? -8.624 7.261 6.856 1.00 88.12 84 ILE A O 1
ATOM 624 N N . ARG A 1 85 ? -8.074 7.178 9.028 1.00 89.00 85 ARG A N 1
ATOM 625 C CA . ARG A 1 85 ? -7.373 8.469 9.051 1.00 89.00 85 ARG A CA 1
ATOM 626 C C . ARG A 1 85 ? -5.874 8.230 9.114 1.00 89.00 85 ARG A C 1
ATOM 628 O O . ARG A 1 85 ? -5.394 7.589 10.045 1.00 89.00 85 ARG A O 1
ATOM 635 N N . VAL A 1 86 ? -5.150 8.778 8.146 1.00 89.12 86 VAL A N 1
ATOM 636 C CA . VAL A 1 86 ? -3.685 8.786 8.146 1.00 89.12 86 VAL A CA 1
ATOM 637 C C . VAL A 1 86 ? -3.219 10.056 8.847 1.00 89.12 86 VAL A C 1
ATOM 639 O O . VAL A 1 86 ? -3.686 11.148 8.529 1.00 89.12 86 VAL A O 1
ATOM 642 N N . GLY A 1 87 ? -2.356 9.891 9.847 1.00 89.50 87 GLY A N 1
ATOM 643 C CA . GLY A 1 87 ? -1.701 11.003 10.531 1.00 89.50 87 GLY A CA 1
ATOM 644 C C . GLY A 1 87 ? -0.460 11.480 9.781 1.00 89.50 87 GLY A C 1
ATOM 645 O O . GLY A 1 87 ? -0.336 11.311 8.571 1.00 89.50 87 GLY A O 1
ATOM 646 N N . GLU A 1 88 ? 0.481 12.057 10.519 1.00 92.06 88 GLU A N 1
ATOM 647 C CA . GLU A 1 88 ? 1.804 12.378 9.984 1.00 92.06 88 GLU A CA 1
ATOM 648 C C . GLU A 1 88 ? 2.544 11.093 9.573 1.00 92.06 88 GLU A C 1
ATOM 650 O O . GLU A 1 88 ? 2.465 10.068 10.257 1.00 92.06 88 GLU A O 1
ATOM 655 N N . VAL A 1 89 ? 3.205 11.142 8.414 1.00 92.38 89 VAL A N 1
ATOM 656 C CA . VAL A 1 89 ? 3.930 10.009 7.834 1.00 92.38 89 VAL A CA 1
ATOM 657 C C . VAL A 1 89 ? 5.413 10.340 7.812 1.00 92.38 89 VAL A C 1
ATOM 659 O O . VAL A 1 89 ? 5.859 11.189 7.044 1.00 92.38 89 VAL A O 1
ATOM 662 N N . SER A 1 90 ? 6.167 9.578 8.595 1.00 93.12 90 SER A N 1
ATOM 663 C CA . SER A 1 90 ? 7.623 9.613 8.631 1.00 93.12 90 SER A CA 1
ATOM 664 C C . SER A 1 90 ? 8.195 8.325 8.044 1.00 93.12 90 SER A C 1
ATOM 666 O O . SER A 1 90 ? 7.703 7.227 8.320 1.00 93.12 90 SER A O 1
ATOM 668 N N . VAL A 1 91 ? 9.258 8.450 7.250 1.00 92.56 91 VAL A N 1
ATOM 669 C CA . VAL A 1 91 ? 9.968 7.311 6.656 1.00 92.56 91 VAL A CA 1
ATOM 670 C C . VAL A 1 91 ? 11.224 7.021 7.466 1.00 92.56 91 VAL A C 1
ATOM 672 O O . VAL A 1 91 ? 12.032 7.909 7.723 1.00 92.56 91 VAL A O 1
ATOM 675 N N . LEU A 1 92 ? 11.387 5.757 7.849 1.00 90.75 92 LEU A N 1
ATOM 676 C CA . LEU A 1 92 ? 12.595 5.248 8.485 1.00 90.75 92 LEU A CA 1
ATOM 677 C C . LEU A 1 92 ? 13.272 4.297 7.504 1.00 90.75 92 LEU A C 1
ATOM 679 O O . LEU A 1 92 ? 12.712 3.250 7.178 1.00 90.75 92 LEU A O 1
ATOM 683 N N . GLU A 1 93 ? 14.460 4.661 7.030 1.00 87.31 93 GLU A N 1
ATOM 684 C CA . GLU A 1 93 ? 15.263 3.757 6.212 1.00 87.31 93 GLU A CA 1
ATOM 685 C C . GLU A 1 93 ? 15.854 2.656 7.100 1.00 87.31 93 GLU A C 1
ATOM 687 O O . GLU A 1 93 ? 16.472 2.924 8.132 1.00 87.31 93 GLU A O 1
ATOM 692 N N . GLN A 1 94 ? 15.656 1.405 6.695 1.00 80.62 94 GLN A N 1
ATOM 693 C CA . GLN A 1 94 ? 16.308 0.251 7.296 1.00 80.62 94 GLN A CA 1
ATOM 694 C C . GLN A 1 94 ? 17.295 -0.309 6.278 1.00 80.62 94 GLN A C 1
ATOM 696 O O . GLN A 1 94 ? 16.895 -0.842 5.243 1.00 80.62 94 GLN A O 1
ATOM 701 N N . SER A 1 95 ? 18.591 -0.170 6.553 1.00 72.75 95 SER A N 1
ATOM 702 C CA . SER A 1 95 ? 19.631 -0.664 5.657 1.00 72.75 95 SER A CA 1
ATOM 703 C C . SER A 1 95 ? 19.557 -2.190 5.556 1.00 72.75 95 SER A C 1
ATOM 705 O O . SER A 1 95 ? 19.828 -2.905 6.521 1.00 72.75 95 SER A O 1
ATOM 707 N N . ALA A 1 96 ? 19.194 -2.702 4.381 1.00 64.38 96 ALA A N 1
ATOM 708 C CA . ALA A 1 96 ? 19.183 -4.132 4.106 1.00 64.38 96 ALA A CA 1
ATOM 709 C C . ALA A 1 96 ? 20.507 -4.556 3.454 1.00 64.38 96 ALA A C 1
ATOM 711 O O . ALA A 1 96 ? 20.886 -4.062 2.392 1.00 64.38 96 ALA A O 1
ATOM 712 N N . THR A 1 97 ? 21.215 -5.508 4.063 1.00 58.28 97 THR A N 1
ATOM 713 C CA . THR A 1 97 ? 22.354 -6.170 3.418 1.00 58.28 97 THR A CA 1
ATOM 714 C C . THR A 1 97 ? 21.849 -6.989 2.230 1.00 58.28 97 THR A C 1
ATOM 716 O O . THR A 1 97 ? 21.026 -7.892 2.385 1.00 58.28 97 THR A O 1
ATOM 719 N N . HIS A 1 98 ? 22.344 -6.686 1.031 1.00 54.97 98 HIS A N 1
ATOM 720 C CA . HIS A 1 98 ? 21.981 -7.397 -0.191 1.00 54.97 98 HIS A CA 1
ATOM 721 C C . HIS A 1 98 ? 22.436 -8.865 -0.124 1.00 54.97 98 HIS A C 1
ATOM 723 O O . HIS A 1 98 ? 23.590 -9.190 -0.396 1.00 54.97 98 HIS A O 1
ATOM 729 N N . SER A 1 99 ? 21.513 -9.771 0.200 1.00 51.97 99 SER A N 1
ATOM 730 C CA . SER A 1 99 ? 21.687 -11.197 -0.079 1.00 51.97 99 SER A CA 1
ATOM 731 C C . SER A 1 99 ? 21.376 -11.418 -1.553 1.00 51.97 99 SER A C 1
ATOM 733 O O . SER A 1 99 ? 20.223 -11.587 -1.945 1.00 51.97 99 SER A O 1
ATOM 735 N N . ARG A 1 100 ? 22.406 -11.362 -2.400 1.00 55.94 100 ARG A N 1
ATOM 736 C CA . ARG A 1 100 ? 22.292 -11.734 -3.812 1.00 55.94 100 ARG A CA 1
ATOM 737 C C . ARG A 1 100 ? 21.931 -13.220 -3.871 1.00 55.94 100 ARG A C 1
ATOM 739 O O . ARG A 1 100 ? 22.810 -14.067 -3.750 1.00 55.94 100 ARG A O 1
ATOM 746 N N . SER A 1 101 ? 20.646 -13.539 -4.020 1.00 50.41 101 SER A N 1
ATOM 747 C CA . SER A 1 101 ? 20.205 -14.905 -4.306 1.00 50.41 101 SER A CA 1
ATOM 748 C C . SER A 1 101 ? 20.900 -15.348 -5.592 1.00 50.41 101 SER A C 1
ATOM 750 O O . SER A 1 101 ? 20.729 -14.727 -6.647 1.00 50.41 101 SER A O 1
ATOM 752 N N . ALA A 1 102 ? 21.774 -16.348 -5.472 1.00 48.81 102 ALA A N 1
ATOM 753 C CA . ALA A 1 102 ? 22.438 -16.983 -6.593 1.00 48.81 102 ALA A CA 1
ATOM 754 C C . ALA A 1 102 ? 21.345 -17.512 -7.523 1.00 48.81 102 ALA A C 1
ATOM 756 O O . ALA A 1 102 ? 20.664 -18.489 -7.215 1.00 48.81 102 ALA A O 1
ATOM 757 N N . ARG A 1 103 ? 21.124 -16.807 -8.635 1.00 56.47 103 ARG A N 1
ATOM 758 C CA . ARG A 1 103 ? 20.231 -17.284 -9.680 1.00 56.47 103 ARG A CA 1
ATOM 759 C C . ARG A 1 103 ? 20.799 -18.616 -10.170 1.00 56.47 103 ARG A C 1
ATOM 761 O O . ARG A 1 103 ? 21.981 -18.695 -10.493 1.00 56.47 103 ARG A O 1
ATOM 768 N N . VAL A 1 104 ? 19.927 -19.616 -10.131 1.00 53.59 104 VAL A N 1
ATOM 769 C CA . VAL A 1 104 ? 20.135 -21.020 -10.479 1.00 53.59 104 VAL A CA 1
ATOM 770 C C . VAL A 1 104 ? 20.966 -21.196 -11.756 1.00 53.59 104 VAL A C 1
ATOM 772 O O . VAL A 1 104 ? 20.782 -20.460 -12.729 1.00 53.59 104 VAL A O 1
ATOM 775 N N . SER A 1 105 ? 21.906 -22.140 -11.673 1.00 43.91 105 SER A N 1
ATOM 776 C CA . SER A 1 105 ? 22.712 -22.663 -12.777 1.00 43.91 105 SER A CA 1
ATOM 777 C C . SER A 1 105 ? 21.886 -23.502 -13.745 1.00 43.91 105 SER A C 1
ATOM 779 O O . SER A 1 105 ? 20.788 -23.955 -13.352 1.00 43.91 105 SER A O 1
#

Secondary structure (DSSP, 8-state):
-HHHHHHHHHHHHHHHHHHHHGGG------SS-SEEEEEEEEETTEEEEEEEE---TT-------S--SS--GGG------TTPPP-------------------

Foldseek 3Di:
DPVVVVVVVVVVVVVVVVVVVVVPPPPPPVPDAQKDFDDWDDDVPDIDTDIDGDDDPPDDDGDDPPDDPPDDPVPDDDDDDPPDDDDDDDDDDDDDDDPPDPDDD

Radius of gyration: 24.14 Å; chains: 1; bounding box: 49×71×36 Å

Sequence (105 aa):
METHMRRTLARHAALTLLLACAMNARAQDASSSASRVVSVTLHPGSAVVERVAQVAAGSKRLELIGLPIQFDAQSLRVYADPGIRVGEVSVLEQSATHSRSARVS

pLDDT: mean 74.66, std 18.55, range [42.16, 96.44]